Protein AF-A0A957UEE9-F1 (afdb_monomer_lite)

Radius of gyration: 12.51 Å; chains: 1; bounding box: 35×19×31 Å

pLDDT: mean 95.08, std 3.96, range [83.69, 98.69]

Foldseek 3Di:
DAEPVRKDKDWAWDQDPPQGTFIWIWIDDPHDIDDIDTPRDPDRPNDHWDDKDWDDYPNDIDIDID

Structure (mmCIF, N/CA/C/O backbone):
data_AF-A0A957UEE9-F1
#
_entry.id   AF-A0A957UEE9-F1
#
loop_
_atom_site.group_PDB
_atom_site.id
_atom_site.type_symbol
_atom_site.label_atom_id
_atom_site.label_alt_id
_atom_site.label_comp_id
_atom_site.label_asym_id
_atom_site.label_entity_id
_atom_site.label_seq_id
_atom_site.pdbx_PDB_ins_code
_atom_site.Cartn_x
_atom_site.Cartn_y
_atom_site.Cartn_z
_atom_site.occupancy
_atom_site.B_iso_or_equiv
_atom_site.auth_seq_id
_atom_site.auth_comp_id
_atom_site.auth_asym_id
_atom_site.auth_atom_id
_atom_site.pdbx_PDB_model_num
ATOM 1 N N . ALA A 1 1 ? -6.187 6.196 2.384 1.00 96.12 1 ALA A N 1
ATOM 2 C CA . ALA A 1 1 ? -7.653 6.388 2.477 1.00 96.12 1 ALA A CA 1
ATOM 3 C C . ALA A 1 1 ? -8.168 5.728 3.749 1.00 96.12 1 ALA A C 1
ATOM 5 O O . ALA A 1 1 ? -7.603 4.715 4.129 1.00 96.12 1 ALA A O 1
ATOM 6 N N . ALA A 1 2 ? -9.194 6.269 4.405 1.00 96.75 2 ALA A N 1
ATOM 7 C CA . ALA A 1 2 ? -9.865 5.599 5.524 1.00 96.75 2 ALA A CA 1
ATOM 8 C C . ALA A 1 2 ? -11.223 5.059 5.060 1.00 96.75 2 ALA A C 1
ATOM 10 O O . ALA A 1 2 ? -11.898 5.731 4.277 1.00 96.75 2 ALA A O 1
ATOM 11 N N . ASP A 1 3 ? -11.595 3.856 5.493 1.00 96.69 3 ASP A N 1
ATOM 12 C CA . ASP A 1 3 ? -12.887 3.252 5.167 1.00 96.69 3 ASP A CA 1
ATOM 13 C C . ASP A 1 3 ? -13.951 3.508 6.256 1.00 96.69 3 ASP A C 1
ATOM 15 O O . ASP A 1 3 ? -13.695 4.131 7.287 1.00 96.69 3 ASP A O 1
ATOM 19 N N . GLN A 1 4 ? -15.177 3.036 6.015 1.00 96.62 4 GLN A N 1
ATOM 20 C CA . GLN A 1 4 ? -16.326 3.247 6.910 1.00 96.62 4 GLN A CA 1
ATOM 21 C C . GLN A 1 4 ? -16.233 2.446 8.219 1.00 96.62 4 GLN A C 1
ATOM 23 O O . GLN A 1 4 ? -16.952 2.746 9.168 1.00 96.62 4 GLN A O 1
ATOM 28 N N . ASN A 1 5 ? -15.346 1.450 8.278 1.00 95.00 5 ASN A N 1
ATOM 29 C CA . ASN A 1 5 ? -15.092 0.639 9.466 1.00 95.00 5 ASN A CA 1
ATOM 30 C C . ASN A 1 5 ? -13.982 1.245 10.344 1.00 95.00 5 ASN A C 1
ATOM 32 O O . ASN A 1 5 ? -13.598 0.649 11.350 1.00 95.00 5 ASN A O 1
ATOM 36 N N . GLY A 1 6 ? -13.446 2.411 9.962 1.00 95.75 6 GLY A N 1
ATOM 37 C CA . GLY A 1 6 ? -12.349 3.077 10.660 1.00 95.75 6 GLY A CA 1
ATOM 38 C C . GLY A 1 6 ? -10.970 2.490 10.352 1.00 95.75 6 GLY A C 1
ATOM 39 O O . GLY A 1 6 ? -10.012 2.814 11.055 1.00 95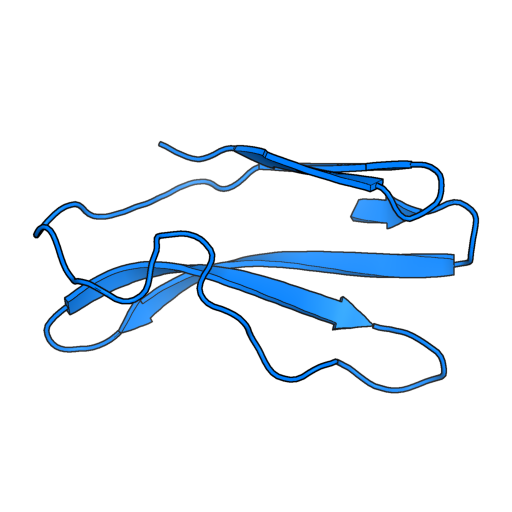.75 6 GLY A O 1
ATOM 40 N N . VAL A 1 7 ? -10.843 1.646 9.321 1.00 98.25 7 VAL A N 1
ATOM 41 C CA . VAL A 1 7 ? -9.548 1.114 8.878 1.00 98.25 7 VAL A CA 1
ATOM 42 C C . VAL A 1 7 ? -8.852 2.158 8.010 1.00 98.25 7 VAL A C 1
ATOM 44 O O . VAL A 1 7 ? -9.444 2.702 7.074 1.00 98.25 7 VAL A O 1
ATOM 47 N N . VAL A 1 8 ? -7.580 2.444 8.300 1.00 98.31 8 VAL A N 1
ATOM 48 C CA . VAL A 1 8 ? -6.760 3.331 7.460 1.00 98.31 8 VAL A CA 1
ATOM 49 C C . VAL A 1 8 ? -5.905 2.493 6.523 1.00 98.31 8 VAL A C 1
ATOM 51 O O . VAL A 1 8 ? -5.120 1.661 6.953 1.00 98.31 8 VAL A O 1
ATOM 54 N N . HIS A 1 9 ? -6.022 2.757 5.231 1.00 98.31 9 HIS A N 1
ATOM 55 C CA . HIS A 1 9 ? -5.281 2.110 4.158 1.00 98.31 9 HIS A CA 1
ATOM 56 C C . HIS A 1 9 ? -4.182 3.049 3.654 1.00 98.31 9 HIS A C 1
ATOM 58 O O . HIS A 1 9 ? -4.478 4.111 3.084 1.00 98.31 9 HIS A O 1
ATOM 64 N N . ALA A 1 10 ? -2.926 2.657 3.858 1.00 98.44 10 ALA A N 1
ATOM 65 C CA . ALA A 1 10 ? -1.748 3.354 3.361 1.00 98.44 10 ALA A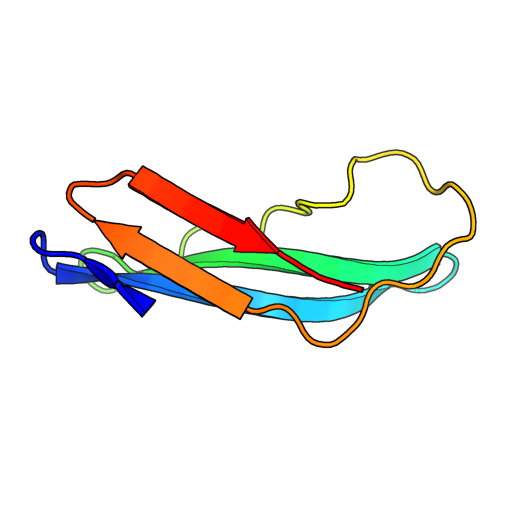 CA 1
ATOM 66 C C . ALA A 1 10 ? -1.206 2.647 2.117 1.00 98.44 10 ALA A C 1
ATOM 68 O O . ALA A 1 10 ? -1.096 1.422 2.090 1.00 98.44 10 ALA A O 1
ATOM 69 N N . VAL A 1 11 ? -0.859 3.436 1.101 1.00 98.50 11 VAL A N 1
ATOM 70 C CA . VAL A 1 11 ? -0.178 2.967 -0.107 1.00 98.50 11 VAL A CA 1
ATOM 71 C C . VAL A 1 11 ? 0.963 3.928 -0.406 1.00 98.50 11 VAL A C 1
ATOM 73 O O . VAL A 1 11 ? 0.759 5.143 -0.370 1.00 98.50 11 VAL A O 1
ATOM 76 N N . TRP A 1 12 ? 2.151 3.402 -0.687 1.00 98.12 12 TRP A N 1
ATOM 77 C CA . TRP A 1 12 ? 3.331 4.210 -0.988 1.00 98.12 12 TRP A CA 1
ATOM 78 C C . TRP A 1 12 ? 4.212 3.560 -2.056 1.00 98.12 12 TRP A C 1
ATOM 80 O O . TRP A 1 12 ? 4.101 2.368 -2.338 1.00 98.12 12 TRP A O 1
ATOM 90 N N . SER A 1 13 ? 5.065 4.378 -2.675 1.00 97.06 13 SER A N 1
ATOM 91 C CA . SER A 1 13 ? 6.156 3.921 -3.539 1.00 97.06 13 SER A CA 1
ATOM 92 C C . SER A 1 13 ? 7.418 3.795 -2.690 1.00 97.06 13 SER A C 1
ATOM 94 O O . SER A 1 13 ? 7.857 4.782 -2.092 1.00 97.06 13 SER A O 1
ATOM 96 N N . GLU A 1 14 ? 7.995 2.600 -2.635 1.00 96.31 14 GLU A N 1
ATOM 97 C CA . GLU A 1 14 ? 9.202 2.297 -1.864 1.00 96.31 14 GLU A CA 1
ATOM 98 C C . GLU A 1 14 ? 10.315 1.802 -2.777 1.00 96.31 14 GLU A C 1
ATOM 100 O O . GLU A 1 14 ? 10.079 0.963 -3.644 1.00 96.31 14 GLU A O 1
ATOM 105 N N . TYR A 1 15 ? 11.528 2.320 -2.585 1.00 94.38 15 TYR A N 1
ATOM 106 C CA . TYR A 1 15 ? 12.703 1.838 -3.301 1.00 94.38 15 TYR A CA 1
ATOM 107 C C . TYR A 1 15 ? 13.267 0.608 -2.586 1.00 94.38 15 TYR A C 1
ATOM 109 O O . TYR A 1 15 ? 13.805 0.724 -1.485 1.00 94.38 15 TYR A O 1
ATOM 117 N N . LEU A 1 16 ? 13.155 -0.560 -3.219 1.00 91.44 16 LEU A N 1
ATOM 118 C CA . LEU A 1 16 ? 13.694 -1.818 -2.713 1.00 91.44 16 LEU A CA 1
ATOM 119 C C . LEU A 1 16 ? 14.932 -2.175 -3.528 1.00 91.44 16 LEU A C 1
ATOM 121 O O . LEU A 1 16 ? 14.823 -2.642 -4.656 1.00 91.44 16 LEU A O 1
ATOM 125 N N . TRP A 1 17 ? 16.122 -1.962 -2.975 1.00 89.75 17 TRP A N 1
ATOM 126 C CA . TRP A 1 17 ? 17.357 -2.344 -3.657 1.00 89.75 17 TRP A CA 1
ATOM 127 C C . TRP A 1 17 ? 17.472 -3.880 -3.774 1.00 89.75 17 TRP A C 1
ATOM 129 O O . TRP A 1 17 ? 17.177 -4.570 -2.795 1.00 89.75 17 TRP A O 1
ATOM 139 N N . PRO A 1 18 ? 17.929 -4.443 -4.911 1.00 89.69 18 PRO A N 1
ATOM 140 C CA . PRO A 1 18 ? 18.315 -3.798 -6.177 1.00 89.69 18 PRO A CA 1
ATOM 141 C C . PRO A 1 18 ? 17.172 -3.647 -7.209 1.00 89.69 18 PRO A C 1
ATOM 143 O O . PRO A 1 18 ? 17.435 -3.310 -8.357 1.00 89.69 18 PRO A O 1
ATOM 146 N N . TYR A 1 19 ? 15.925 -3.904 -6.822 1.00 86.75 19 TYR A N 1
ATOM 147 C CA . TYR A 1 19 ? 14.758 -4.100 -7.698 1.00 86.75 19 TYR A CA 1
ATOM 148 C C . TYR A 1 19 ? 14.007 -2.813 -8.100 1.00 86.75 19 TYR A C 1
ATOM 150 O O . TYR A 1 19 ? 13.066 -2.852 -8.887 1.00 86.75 19 TYR A O 1
ATOM 158 N N . GLY A 1 20 ? 14.408 -1.655 -7.571 1.00 93.00 20 GLY A N 1
ATOM 159 C CA . GLY A 1 20 ? 13.789 -0.368 -7.903 1.00 93.00 20 GLY A CA 1
ATOM 160 C C . GLY A 1 20 ? 12.529 -0.062 -7.089 1.00 93.00 20 GLY A C 1
ATOM 161 O O . GLY A 1 20 ? 12.339 -0.563 -5.976 1.00 93.00 20 GLY A O 1
ATOM 162 N N . ARG A 1 21 ? 11.687 0.847 -7.599 1.00 95.06 21 ARG A N 1
ATOM 163 C CA . ARG A 1 21 ? 10.475 1.306 -6.895 1.00 95.06 21 ARG A CA 1
ATOM 164 C C . ARG A 1 21 ? 9.272 0.387 -7.069 1.00 95.06 21 ARG A C 1
ATOM 166 O O . ARG A 1 21 ? 8.814 0.141 -8.186 1.00 95.06 21 ARG A O 1
ATOM 173 N N . HIS A 1 22 ? 8.676 0.003 -5.946 1.00 95.62 22 HIS A N 1
ATOM 174 C CA . HIS A 1 22 ? 7.492 -0.848 -5.882 1.00 95.62 22 HIS A CA 1
ATOM 175 C C . HIS A 1 22 ? 6.353 -0.203 -5.103 1.00 95.62 22 HIS A C 1
ATOM 177 O O . HIS A 1 22 ? 6.568 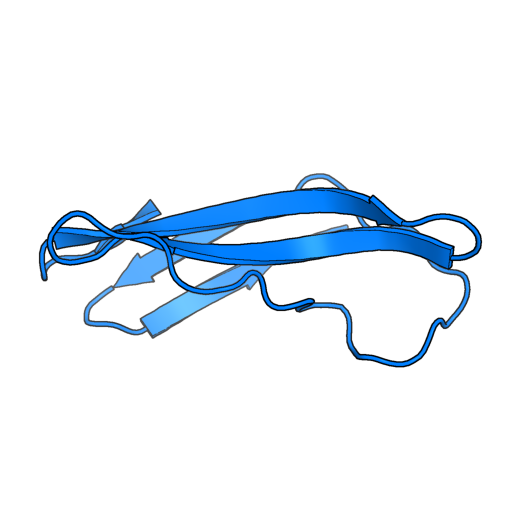0.652 -4.244 1.00 95.62 22 HIS A O 1
ATOM 183 N N . VAL A 1 23 ? 5.129 -0.635 -5.409 1.00 97.38 23 VAL A N 1
ATOM 184 C CA . VAL A 1 23 ? 3.939 -0.196 -4.676 1.00 97.38 23 VAL A CA 1
ATOM 185 C C . VAL A 1 23 ? 3.734 -1.100 -3.479 1.00 97.38 23 VAL A C 1
ATOM 187 O O . VAL A 1 23 ? 3.606 -2.316 -3.627 1.00 97.38 23 VAL A O 1
ATOM 190 N N . MET A 1 24 ? 3.663 -0.483 -2.311 1.00 97.81 24 MET A N 1
ATOM 191 C CA . MET A 1 24 ? 3.501 -1.141 -1.026 1.00 97.81 24 MET A CA 1
ATOM 192 C C . MET A 1 24 ? 2.169 -0.746 -0.397 1.00 97.81 24 MET A C 1
ATOM 194 O O . MET A 1 24 ? 1.645 0.336 -0.666 1.00 97.81 24 MET A O 1
ATOM 198 N N . TYR A 1 25 ? 1.627 -1.623 0.441 1.00 98.31 25 TYR A N 1
ATOM 199 C CA . TYR A 1 25 ? 0.364 -1.435 1.143 1.00 98.31 25 TYR A CA 1
ATOM 200 C C . TYR A 1 25 ? 0.457 -1.890 2.596 1.00 98.31 25 TYR A C 1
ATOM 202 O O . TYR A 1 25 ? 1.053 -2.924 2.887 1.00 98.31 25 TYR A O 1
ATOM 210 N N . SER A 1 26 ? -0.188 -1.154 3.498 1.00 98.50 26 SER A N 1
ATOM 211 C CA . SER A 1 26 ? -0.428 -1.573 4.880 1.00 98.50 26 SER A CA 1
ATOM 212 C C . SER A 1 26 ? -1.749 -0.987 5.383 1.00 98.50 26 SER A C 1
ATOM 214 O O . SER A 1 26 ? -2.172 0.094 4.956 1.00 98.50 26 SER A O 1
ATOM 216 N N . ALA A 1 27 ? -2.412 -1.714 6.279 1.00 98.44 27 ALA A N 1
ATOM 217 C CA . ALA A 1 27 ? -3.655 -1.301 6.914 1.00 98.44 27 ALA A CA 1
ATOM 218 C C . ALA A 1 27 ? -3.444 -1.054 8.407 1.00 98.44 27 ALA A C 1
ATOM 220 O O . ALA A 1 27 ? -2.845 -1.877 9.095 1.00 98.44 27 ALA A O 1
ATOM 221 N N . TYR A 1 28 ? -3.978 0.051 8.917 1.00 98.56 28 TYR A N 1
ATOM 222 C CA . TYR A 1 28 ? -4.043 0.341 10.341 1.00 98.56 28 TYR A CA 1
ATOM 223 C C . TYR A 1 28 ? -5.433 0.032 10.873 1.00 98.56 28 TYR A C 1
ATOM 225 O O . TYR A 1 28 ? -6.428 0.606 10.420 1.00 98.56 28 TYR A O 1
ATOM 233 N N . GLN A 1 29 ? -5.487 -0.842 11.870 1.00 97.69 29 GLN A N 1
ATOM 234 C CA . GLN A 1 29 ? -6.711 -1.208 12.564 1.00 97.69 29 GLN A CA 1
ATOM 235 C C . GLN A 1 29 ? -6.390 -1.504 14.029 1.00 97.69 29 GLN A C 1
ATOM 237 O O . GLN A 1 29 ? -5.369 -2.114 14.339 1.00 97.69 29 GLN A O 1
ATOM 242 N N . ALA A 1 30 ? -7.265 -1.063 14.937 1.00 96.56 30 ALA A N 1
ATOM 243 C CA . ALA A 1 30 ? -7.169 -1.361 16.369 1.00 96.56 30 ALA A CA 1
ATOM 244 C C . ALA A 1 30 ? -5.787 -1.058 16.994 1.00 96.56 30 ALA A C 1
ATOM 246 O O . ALA A 1 30 ? -5.279 -1.825 17.807 1.00 96.56 30 ALA A O 1
ATOM 247 N N . GLY A 1 31 ? -5.167 0.063 16.614 1.00 97.56 31 GLY A N 1
ATOM 248 C CA . GLY A 1 31 ? -3.898 0.496 17.208 1.00 97.56 31 GLY A CA 1
ATOM 249 C C . GLY A 1 31 ? -2.638 -0.055 16.537 1.00 97.56 31 GLY A C 1
ATOM 250 O O . GLY A 1 31 ? -1.537 0.251 16.991 1.00 97.56 31 GLY A O 1
ATOM 251 N N . ARG A 1 32 ? -2.762 -0.862 15.476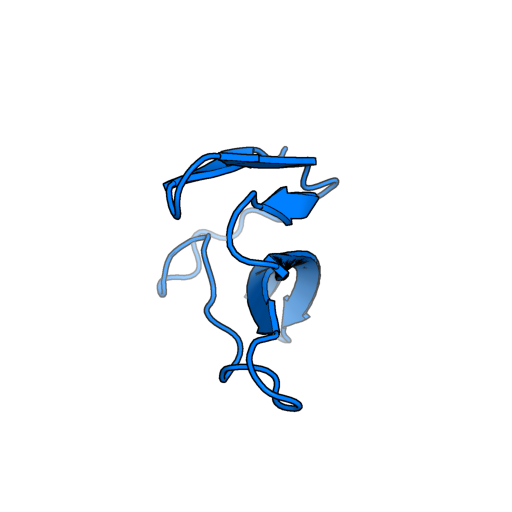 1.00 98.38 32 ARG A N 1
ATOM 252 C CA . ARG A 1 32 ? -1.621 -1.530 14.840 1.00 98.38 32 ARG A CA 1
ATOM 253 C C . ARG A 1 32 ? -1.692 -1.481 13.315 1.00 98.38 32 ARG A C 1
ATOM 255 O O . ARG A 1 32 ? -2.759 -1.628 12.729 1.00 98.38 32 ARG A O 1
ATOM 262 N N . TRP A 1 33 ? -0.523 -1.332 12.692 1.00 98.69 33 TRP A N 1
ATOM 263 C CA . TRP A 1 33 ? -0.319 -1.558 11.261 1.00 98.69 33 TRP A CA 1
ATOM 264 C C . TRP A 1 33 ? -0.116 -3.046 10.955 1.00 98.69 33 TRP A C 1
ATOM 266 O O . TRP A 1 33 ? 0.569 -3.755 11.700 1.00 98.69 33 TRP A O 1
ATOM 276 N N . SER A 1 34 ? -0.684 -3.513 9.846 1.00 98.50 34 SER A N 1
ATOM 277 C CA . SER A 1 34 ? -0.345 -4.807 9.258 1.00 98.50 34 SER A CA 1
ATOM 278 C C . SER A 1 34 ? 1.078 -4.792 8.699 1.00 98.50 34 SER A C 1
ATOM 280 O O . SER A 1 34 ? 1.605 -3.730 8.351 1.00 98.50 34 SER A O 1
ATOM 282 N N . ASP A 1 35 ? 1.669 -5.973 8.527 1.00 98.19 35 ASP A N 1
ATOM 283 C CA . ASP A 1 35 ? 2.931 -6.082 7.799 1.00 98.19 35 ASP A CA 1
ATOM 284 C C . ASP A 1 35 ? 2.751 -5.542 6.366 1.00 98.19 35 ASP A C 1
ATOM 286 O O . ASP A 1 35 ? 1.699 -5.780 5.752 1.00 98.19 35 ASP A O 1
ATOM 290 N N . PRO A 1 36 ? 3.721 -4.774 5.833 1.00 97.62 36 PRO A N 1
ATOM 291 C CA . PRO A 1 36 ? 3.641 -4.266 4.474 1.00 97.62 36 PRO A CA 1
ATOM 292 C C . PRO A 1 36 ? 3.559 -5.383 3.432 1.00 97.62 36 PRO A C 1
ATOM 294 O O . PRO A 1 36 ? 4.314 -6.354 3.474 1.00 97.62 36 PRO A O 1
ATOM 297 N N . VAL A 1 37 ? 2.684 -5.204 2.445 1.00 96.44 37 VAL A N 1
ATOM 298 C CA . VAL A 1 37 ? 2.531 -6.108 1.302 1.00 96.44 37 VAL A CA 1
ATOM 299 C C . VAL A 1 37 ? 2.897 -5.370 0.021 1.00 96.44 37 VAL A C 1
ATOM 301 O O . VAL A 1 37 ? 2.427 -4.259 -0.222 1.00 96.44 37 VAL A O 1
ATOM 304 N N . ARG A 1 38 ? 3.711 -5.999 -0.829 1.00 95.19 38 ARG A N 1
ATOM 305 C CA . ARG A 1 38 ? 4.045 -5.486 -2.163 1.00 95.19 38 ARG A CA 1
ATOM 306 C C . ARG A 1 38 ? 2.901 -5.778 -3.138 1.00 95.19 38 ARG A C 1
ATOM 308 O O . ARG A 1 38 ? 2.640 -6.933 -3.464 1.00 95.19 38 ARG A O 1
ATOM 315 N N . LEU A 1 39 ? 2.235 -4.730 -3.621 1.00 95.62 39 LEU A N 1
ATOM 316 C CA . LEU A 1 39 ? 1.117 -4.823 -4.568 1.00 95.62 39 LEU A CA 1
ATOM 317 C C . LEU A 1 39 ? 1.575 -5.016 -6.016 1.00 95.62 39 LEU A C 1
ATOM 319 O O . LEU A 1 39 ? 0.862 -5.618 -6.813 1.00 95.62 39 LEU A O 1
ATOM 323 N N . SER A 1 40 ? 2.777 -4.554 -6.365 1.00 92.81 40 SER A N 1
ATOM 324 C CA . SER A 1 40 ? 3.333 -4.678 -7.719 1.00 92.81 40 SER A CA 1
ATOM 325 C C . SER A 1 40 ? 3.885 -6.082 -8.040 1.00 92.81 40 SER A C 1
ATOM 327 O O . SER A 1 40 ? 4.836 -6.197 -8.809 1.00 92.81 40 SER A O 1
ATOM 329 N N . GLY A 1 41 ? 3.330 -7.137 -7.431 1.00 88.12 41 GLY A N 1
ATOM 330 C CA . GLY A 1 41 ? 3.768 -8.533 -7.579 1.00 88.12 41 GLY A CA 1
ATOM 331 C C . GLY A 1 41 ? 5.069 -8.866 -6.839 1.00 88.12 41 GLY A C 1
ATOM 332 O O . GLY A 1 41 ? 5.768 -7.973 -6.378 1.00 88.12 41 GLY A O 1
ATOM 333 N N . SER A 1 42 ? 5.403 -10.153 -6.711 1.00 83.69 42 SER A N 1
ATOM 334 C CA . SER A 1 42 ? 6.637 -10.627 -6.053 1.00 83.69 42 SER A CA 1
ATOM 335 C C . SER A 1 42 ? 7.837 -10.732 -6.997 1.00 83.69 42 SER A C 1
ATOM 337 O O . SER A 1 42 ? 8.978 -10.696 -6.547 1.00 83.69 42 SER A O 1
ATOM 339 N N . THR A 1 43 ? 7.590 -10.850 -8.300 1.00 84.88 43 THR A N 1
ATOM 340 C CA . THR A 1 43 ? 8.633 -10.868 -9.326 1.00 84.88 43 THR A CA 1
ATOM 341 C C . THR A 1 43 ? 9.018 -9.441 -9.693 1.00 84.88 43 THR A C 1
ATOM 343 O O . THR A 1 43 ? 8.155 -8.573 -9.844 1.00 84.88 43 THR A O 1
ATOM 346 N N . ASP A 1 44 ? 10.315 -9.193 -9.829 1.00 84.00 44 ASP A N 1
ATOM 347 C CA . ASP A 1 44 ? 10.805 -7.976 -10.459 1.00 84.00 44 ASP A CA 1
ATOM 348 C C . ASP A 1 44 ? 10.741 -8.118 -11.987 1.00 84.00 44 ASP A C 1
ATOM 350 O O . ASP A 1 44 ? 11.277 -9.066 -12.558 1.00 84.00 44 ASP A O 1
ATOM 354 N N . ASP A 1 45 ? 10.044 -7.193 -12.639 1.00 86.81 45 ASP A N 1
ATOM 355 C CA . ASP A 1 45 ? 9.934 -7.088 -14.097 1.00 86.81 45 ASP A CA 1
ATOM 356 C C . ASP A 1 45 ? 10.698 -5.869 -14.652 1.00 86.81 45 ASP A C 1
ATOM 358 O O . ASP A 1 45 ? 10.500 -5.495 -15.811 1.00 86.81 45 ASP A O 1
ATOM 362 N N . GLY A 1 46 ? 11.536 -5.232 -13.825 1.00 87.50 46 GLY A N 1
ATOM 363 C CA . GLY A 1 46 ? 12.377 -4.088 -14.175 1.00 87.50 46 GLY A CA 1
ATOM 364 C C . GLY A 1 46 ? 11.634 -2.758 -14.312 1.00 87.50 46 GLY A C 1
ATOM 365 O O . GLY A 1 46 ? 12.242 -1.759 -14.695 1.00 87.50 46 GLY A O 1
ATOM 366 N N . ARG A 1 47 ? 10.323 -2.713 -14.040 1.00 89.88 47 ARG A N 1
ATOM 367 C CA . ARG A 1 47 ? 9.534 -1.474 -14.122 1.00 89.88 47 ARG A CA 1
ATOM 368 C C . ARG A 1 47 ? 9.486 -0.778 -12.768 1.00 89.88 47 ARG A C 1
ATOM 370 O O . ARG A 1 47 ? 9.172 -1.389 -11.753 1.00 89.88 47 ARG A O 1
ATOM 377 N N . GLU A 1 48 ? 9.701 0.524 -12.738 1.00 93.12 48 GLU A N 1
ATOM 378 C CA . GLU A 1 48 ? 9.484 1.302 -11.519 1.00 93.12 48 GLU A CA 1
ATOM 379 C C . GLU A 1 48 ? 8.031 1.774 -11.426 1.00 93.12 48 GLU A C 1
ATOM 381 O O . GLU A 1 48 ? 7.404 2.048 -12.447 1.00 93.12 48 GLU A O 1
ATOM 386 N N . ARG A 1 49 ? 7.481 1.825 -10.205 1.00 94.38 49 ARG A N 1
ATOM 387 C CA . ARG A 1 49 ? 6.103 2.267 -9.948 1.00 94.38 49 ARG A CA 1
ATOM 388 C C . ARG A 1 49 ? 6.072 3.498 -9.059 1.00 94.38 49 ARG A C 1
ATOM 390 O O . ARG A 1 49 ? 6.663 3.526 -7.971 1.00 94.38 49 ARG A O 1
ATOM 397 N N . PHE A 1 50 ? 5.310 4.488 -9.492 1.00 94.62 50 PHE A N 1
ATOM 398 C CA . PHE A 1 50 ? 5.245 5.810 -8.896 1.00 94.62 50 PHE A CA 1
ATOM 399 C C . PHE A 1 50 ? 3.807 6.242 -8.616 1.00 94.62 50 PHE A C 1
ATOM 401 O O . PHE A 1 50 ? 2.842 5.664 -9.111 1.00 94.62 50 PHE A O 1
ATOM 408 N N . VAL A 1 51 ? 3.704 7.298 -7.804 1.00 95.12 51 VAL A N 1
ATOM 409 C CA . VAL A 1 51 ? 2.483 8.087 -7.578 1.00 95.12 51 VAL A CA 1
ATOM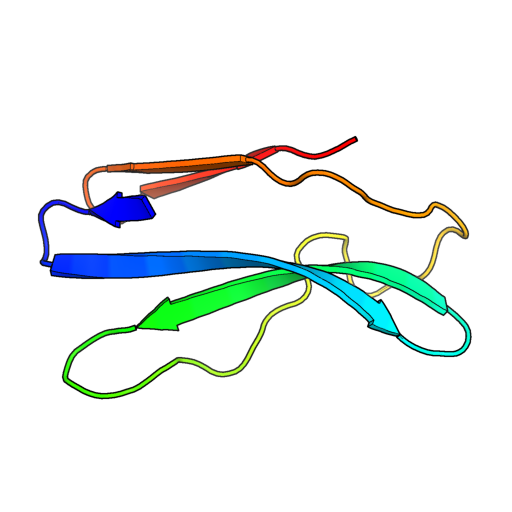 410 C C . VAL A 1 51 ? 1.235 7.218 -7.346 1.00 95.12 51 VAL A C 1
ATOM 412 O O . VAL A 1 51 ? 0.263 7.311 -8.098 1.00 95.12 51 VAL A O 1
ATOM 415 N N . PRO A 1 52 ? 1.234 6.340 -6.326 1.00 97.44 52 PRO A N 1
ATOM 416 C CA . PRO A 1 52 ? 0.051 5.548 -6.057 1.00 97.44 52 PRO A CA 1
ATOM 417 C C . PRO A 1 52 ? -1.116 6.437 -5.610 1.00 97.44 52 PRO A C 1
ATOM 419 O O . PRO A 1 52 ? -0.939 7.368 -4.822 1.00 97.44 52 PRO A O 1
ATOM 422 N N . ALA A 1 53 ? -2.322 6.095 -6.052 1.00 98.19 53 ALA A N 1
ATOM 423 C CA . ALA A 1 53 ? -3.573 6.632 -5.533 1.00 98.19 53 ALA A CA 1
ATOM 424 C C . ALA A 1 53 ? -4.436 5.496 -4.973 1.00 98.19 53 ALA A C 1
ATOM 426 O O . ALA A 1 53 ? -4.408 4.368 -5.471 1.00 98.19 53 ALA A O 1
ATOM 427 N N . VAL A 1 54 ? -5.198 5.790 -3.917 1.00 98.19 54 VAL A N 1
ATOM 428 C CA . VAL A 1 54 ? -5.990 4.791 -3.191 1.00 98.19 54 VAL A CA 1
ATOM 429 C C . VAL A 1 54 ? -7.377 5.315 -2.833 1.00 98.19 54 VAL A C 1
ATOM 431 O O . VAL A 1 54 ? -7.521 6.428 -2.325 1.00 98.19 54 VAL A O 1
ATOM 434 N N . ALA A 1 55 ? -8.388 4.472 -3.033 1.00 98.25 55 ALA A N 1
ATOM 435 C CA . ALA A 1 55 ? -9.751 4.657 -2.546 1.00 98.25 55 ALA A CA 1
ATOM 436 C C . ALA A 1 55 ? -10.183 3.428 -1.735 1.00 98.25 55 ALA A C 1
ATOM 438 O O . ALA A 1 55 ? -9.773 2.308 -2.038 1.00 98.25 55 ALA A O 1
ATOM 439 N N . ALA A 1 56 ? -11.009 3.627 -0.707 1.00 97.75 56 ALA A N 1
ATOM 440 C CA . ALA A 1 56 ? -11.498 2.542 0.139 1.00 97.75 56 ALA A CA 1
ATOM 441 C C . ALA A 1 56 ? -12.986 2.713 0.470 1.00 97.75 56 ALA A C 1
ATOM 443 O O . ALA A 1 56 ? -13.445 3.827 0.733 1.00 97.75 56 ALA A O 1
ATOM 444 N N . ARG A 1 57 ? -13.743 1.612 0.452 1.00 96.81 57 ARG A N 1
ATOM 445 C CA . ARG A 1 57 ? -15.163 1.572 0.825 1.00 96.81 57 ARG A CA 1
ATOM 446 C C . ARG A 1 57 ? -15.546 0.174 1.303 1.00 96.81 57 ARG A C 1
ATOM 448 O O . ARG A 1 57 ? -15.373 -0.786 0.565 1.00 96.81 57 ARG A O 1
ATOM 455 N N . ASN A 1 58 ? -16.123 0.074 2.501 1.00 93.31 58 ASN A N 1
ATOM 456 C CA . ASN A 1 58 ? -16.625 -1.177 3.089 1.00 93.31 58 ASN A CA 1
ATOM 457 C C . ASN A 1 58 ? -15.611 -2.334 2.997 1.00 93.31 58 ASN A C 1
ATOM 459 O O . ASN A 1 58 ? -15.929 -3.393 2.459 1.00 93.31 58 ASN A O 1
ATOM 463 N N . GLY A 1 59 ? -14.367 -2.111 3.436 1.00 91.00 59 GLY A N 1
ATOM 464 C CA . GLY A 1 59 ? -13.285 -3.098 3.345 1.00 91.00 59 GLY A CA 1
ATOM 465 C C . GLY A 1 59 ? -12.738 -3.364 1.935 1.00 91.00 59 GLY A C 1
ATOM 466 O O . GLY A 1 59 ? -11.724 -4.043 1.797 1.00 91.00 59 GLY A O 1
ATOM 467 N N . THR A 1 60 ? -13.353 -2.823 0.880 1.00 95.38 60 THR A N 1
ATOM 468 C CA . THR A 1 60 ? -12.810 -2.886 -0.483 1.00 95.38 60 THR A CA 1
ATOM 469 C C . THR A 1 60 ? -11.821 -1.750 -0.692 1.00 95.38 60 THR A C 1
ATOM 471 O O . THR A 1 60 ? -12.153 -0.591 -0.440 1.00 95.38 60 THR A O 1
ATOM 474 N N . VAL A 1 61 ? -10.629 -2.070 -1.197 1.00 97.31 61 VAL A N 1
ATOM 475 C CA . VAL A 1 61 ? -9.565 -1.103 -1.489 1.00 97.31 61 VAL A CA 1
ATOM 476 C C . VAL A 1 61 ? -9.238 -1.157 -2.977 1.00 97.31 61 VAL A C 1
ATOM 478 O O . VAL A 1 61 ? -8.901 -2.215 -3.502 1.00 97.31 61 VAL A O 1
ATOM 481 N N . ALA A 1 62 ? -9.326 -0.014 -3.650 1.00 97.94 62 ALA A N 1
ATOM 482 C CA . ALA A 1 62 ? -8.872 0.160 -5.023 1.00 97.94 62 ALA A CA 1
ATOM 483 C C . ALA A 1 62 ? -7.567 0.960 -5.016 1.00 97.94 62 ALA A C 1
ATOM 485 O O . ALA A 1 62 ? -7.497 2.028 -4.403 1.00 97.94 62 ALA A O 1
ATOM 486 N N . VAL A 1 63 ? -6.546 0.442 -5.698 1.00 98.12 63 VAL A N 1
ATOM 487 C CA . VAL A 1 63 ? -5.219 1.058 -5.786 1.00 98.12 63 VAL A CA 1
ATOM 488 C C . VAL A 1 63 ? -4.809 1.155 -7.249 1.00 98.12 63 VAL A C 1
ATOM 490 O O . VAL A 1 63 ? -4.943 0.184 -7.992 1.00 98.12 63 VAL A O 1
ATOM 493 N N . VAL A 1 64 ? -4.306 2.320 -7.651 1.00 97.69 64 VAL A N 1
ATOM 494 C CA . VAL A 1 64 ? -3.755 2.578 -8.990 1.00 97.69 64 VAL A CA 1
ATOM 495 C C . VAL A 1 64 ? -2.386 3.240 -8.868 1.00 97.69 64 VAL A C 1
ATOM 497 O O . VAL A 1 64 ? -2.106 3.885 -7.859 1.00 97.69 64 VAL A O 1
ATOM 500 N N . TRP A 1 65 ? -1.533 3.075 -9.875 1.00 96.81 65 TRP A N 1
ATOM 501 C CA . TRP A 1 65 ? -0.192 3.664 -9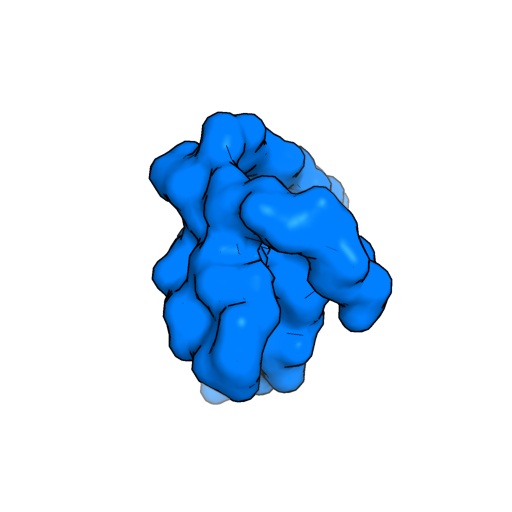.952 1.00 96.81 65 TRP A CA 1
ATOM 502 C C . TRP A 1 65 ? 0.248 3.792 -11.416 1.00 96.81 65 TRP A C 1
ATOM 504 O O . TRP A 1 65 ? -0.380 3.200 -12.300 1.00 96.81 65 TRP A O 1
ATOM 514 N N . SER A 1 66 ? 1.326 4.546 -11.651 1.00 90.81 66 SER A N 1
ATOM 515 C CA . SER A 1 66 ? 2.004 4.691 -12.951 1.00 90.81 66 SER A CA 1
ATOM 516 C C . SER A 1 66 ? 3.368 4.023 -12.953 1.00 90.81 66 SER A C 1
ATOM 518 O O . SER A 1 66 ? 4.091 4.237 -11.951 1.00 90.81 66 SER A O 1
#

Secondary structure (DSSP, 8-state):
-B-TTS-EEEEEEEEETTTEEEEEEEEEETTEEPPPEESS-SS--S------EEEEETTEEEEE--

Sequence (66 aa):
AADQNGVVHAVWSEYLWPYGRHVMYSAYQAGRWSDPVRLSGSTDDGRERFVPAVAARNGTVAVVWS